Protein AF-Q7XZD9-F1 (afdb_monomer_lite)

Organism: NCBI:txid234795

pLDDT: mean 97.95, std 1.22, range [89.69, 98.81]

Sequence (113 aa):
MPGQWEFQVGPSVGISAGNELWVARYILERITEIAGVVLSLDPKPIEGDWNGAGAHTNNSTKSMREEGGYEVIKKAIEKLGLRHKEHIAAYGEGNERRLTGHHETANINTFLW

Foldseek 3Di:
DPPDDDDDDDPDDDPVSVVVVVVVVVVVCVVCVVVVHDDDPQQPPDADDDAGDADDDDDDDPCLPDPVNVVVVVVVLVVCQVCLVVVLVVRDPNCCRHQCCPRPHHHSVDRDD

Radius of gyration: 16.58 Å; chains: 1; bounding box: 39×29×44 Å

Secondary structure (DSSP, 8-state):
-TT-------S--THHHHHHHHHHHHHHHHHHHHTT------S-SS-SSS-----------HHHHSTTHHHHHHHHHHHHHTTHHHHHHHS-TTGGGT-BS-TT--BTT----

InterPro domains:
  IPR008146 Glutamine synthetase, catalytic domain [PS51987] (1-113)
  IPR014746 Glutamine synthetase/guanido kinase, catalytic domain [SSF55931] (1-108)
  IPR027303 Glutamine synthetase, glycine-rich site [PS00181] (44-60)
  IPR050292 Glutamine Synthetase [PTHR20852] (1-113)

Structure (mmCIF, N/CA/C/O backbone):
data_AF-Q7XZD9-F1
#
_entry.id   AF-Q7XZD9-F1
#
loop_
_atom_site.group_PDB
_atom_site.id
_atom_site.type_symbol
_atom_site.label_atom_id
_atom_site.label_alt_id
_atom_site.label_comp_id
_atom_site.label_asym_id
_atom_site.label_entity_id
_atom_site.label_seq_id
_atom_site.pdbx_PDB_ins_code
_atom_site.Cartn_x
_atom_site.Cartn_y
_atom_site.Cartn_z
_atom_site.occupancy
_atom_site.B_iso_or_equiv
_atom_site.auth_seq_id
_atom_site.auth_comp_id
_atom_site.auth_asym_id
_atom_site.auth_atom_id
_atom_site.pdbx_PDB_model_num
ATOM 1 N N . MET A 1 1 ? 3.158 12.114 -12.254 1.00 89.69 1 MET A N 1
ATOM 2 C CA . MET A 1 1 ? 4.356 11.730 -13.035 1.00 89.69 1 MET A CA 1
ATOM 3 C C . MET A 1 1 ? 3.929 11.244 -14.422 1.00 89.69 1 MET A C 1
ATOM 5 O O . MET A 1 1 ? 3.082 10.360 -14.490 1.00 89.69 1 MET A O 1
ATOM 9 N N . PRO A 1 2 ? 4.444 11.817 -15.523 1.00 96.56 2 PRO A N 1
ATOM 10 C CA . PRO A 1 2 ? 4.192 11.305 -16.871 1.00 96.56 2 PRO A CA 1
ATOM 11 C C . PRO A 1 2 ? 4.601 9.830 -16.988 1.00 96.56 2 PRO A C 1
ATOM 13 O O . PRO A 1 2 ? 5.677 9.455 -16.533 1.00 96.56 2 PRO A O 1
ATOM 16 N N . GLY A 1 3 ? 3.738 8.993 -17.567 1.00 96.75 3 GLY A N 1
ATOM 17 C CA . GLY A 1 3 ? 3.962 7.544 -17.675 1.00 96.75 3 GLY A CA 1
ATOM 18 C C . GLY A 1 3 ? 3.546 6.722 -16.445 1.00 96.75 3 GLY A C 1
ATOM 19 O O . GLY A 1 3 ? 3.554 5.498 -16.522 1.00 96.75 3 GLY A O 1
ATOM 20 N N . GLN A 1 4 ? 3.130 7.364 -15.346 1.00 98.50 4 GLN A N 1
ATOM 21 C CA . GLN A 1 4 ? 2.547 6.700 -14.174 1.00 98.50 4 GLN A CA 1
ATOM 22 C C . GLN A 1 4 ? 1.018 6.653 -14.284 1.00 98.50 4 GLN A C 1
ATOM 24 O O . GLN A 1 4 ? 0.389 7.638 -14.670 1.00 98.50 4 GLN A O 1
ATOM 29 N N . TRP A 1 5 ? 0.430 5.522 -13.896 1.00 98.50 5 TRP A N 1
ATOM 30 C CA . TRP A 1 5 ? -1.011 5.267 -13.936 1.00 98.50 5 TRP A CA 1
ATOM 31 C C . TRP A 1 5 ? -1.482 4.598 -12.644 1.00 98.50 5 TRP A C 1
ATOM 33 O O . TRP A 1 5 ? -0.675 4.061 -11.887 1.00 98.50 5 TRP A O 1
ATOM 43 N N . GLU A 1 6 ? -2.793 4.613 -12.411 1.00 98.69 6 GLU A N 1
ATOM 44 C CA . GLU A 1 6 ? -3.434 3.971 -11.264 1.00 98.69 6 GLU A CA 1
ATOM 45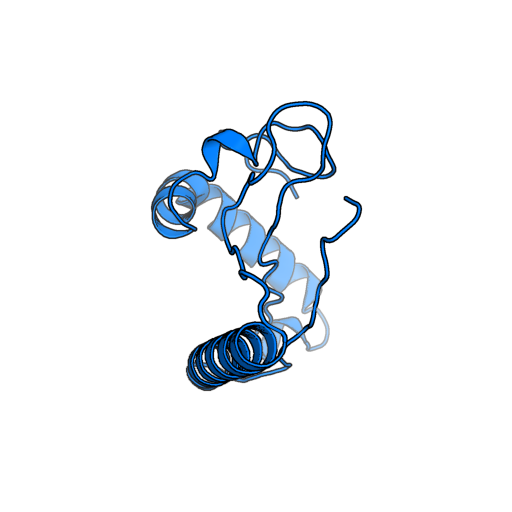 C C . GLU A 1 6 ? -4.673 3.190 -11.719 1.00 98.69 6 GLU A C 1
ATOM 47 O O . GLU A 1 6 ? -5.360 3.584 -12.662 1.00 98.69 6 GLU A O 1
ATOM 52 N N . PHE A 1 7 ? -4.967 2.094 -11.025 1.00 98.62 7 PHE A N 1
ATOM 53 C CA . PHE A 1 7 ? -6.248 1.398 -11.067 1.00 98.62 7 PHE A CA 1
ATOM 54 C C . PHE A 1 7 ? -6.631 0.989 -9.641 1.00 98.62 7 PHE A C 1
ATOM 56 O O . PHE A 1 7 ? -5.757 0.769 -8.799 1.00 98.62 7 PHE A O 1
ATOM 63 N N . GLN A 1 8 ? -7.928 0.863 -9.364 1.00 98.75 8 GLN A N 1
ATOM 64 C CA . GLN A 1 8 ? -8.431 0.454 -8.052 1.00 98.75 8 GLN A CA 1
ATOM 65 C C . GLN A 1 8 ? -9.042 -0.950 -8.116 1.00 98.75 8 GLN A C 1
ATOM 67 O O . GLN A 1 8 ? -9.702 -1.311 -9.088 1.00 98.75 8 GLN A O 1
ATOM 72 N N . VAL A 1 9 ? -8.841 -1.730 -7.052 1.00 98.31 9 VAL A N 1
ATOM 73 C CA . VAL A 1 9 ? -9.477 -3.038 -6.840 1.00 98.31 9 VAL A CA 1
ATOM 74 C C . VAL A 1 9 ? -10.357 -2.933 -5.600 1.00 98.31 9 VAL A C 1
ATOM 76 O O . VAL A 1 9 ? -9.874 -2.571 -4.526 1.00 98.31 9 VAL A O 1
ATOM 79 N N . GLY A 1 10 ? -11.647 -3.232 -5.747 1.00 96.44 10 GLY A N 1
ATOM 80 C CA . GLY A 1 10 ? -12.588 -3.330 -4.636 1.00 96.44 10 GLY A CA 1
ATOM 81 C C . GLY A 1 10 ? -13.884 -2.528 -4.804 1.00 96.44 10 GLY A C 1
ATOM 82 O O . GLY A 1 10 ? -14.127 -1.948 -5.863 1.00 96.44 10 GLY A O 1
ATOM 83 N N . PRO A 1 11 ? -14.729 -2.495 -3.755 1.00 97.50 11 PRO A N 1
ATOM 84 C CA . PRO A 1 11 ? -14.477 -3.046 -2.419 1.00 97.50 11 PRO A CA 1
ATOM 85 C C . PRO A 1 11 ? -14.489 -4.585 -2.390 1.00 97.50 11 PRO A C 1
ATOM 87 O O . PRO A 1 11 ? -15.466 -5.206 -2.799 1.00 97.50 11 PRO A O 1
ATOM 90 N N . SER A 1 12 ? -13.432 -5.187 -1.837 1.00 97.62 12 SER A N 1
ATOM 91 C CA . SER A 1 12 ? -13.274 -6.647 -1.703 1.00 97.62 12 SER A CA 1
ATOM 92 C C . SER A 1 12 ? -13.172 -7.032 -0.223 1.00 97.62 12 SER A C 1
ATOM 94 O O . SER A 1 12 ? -12.693 -6.256 0.607 1.00 97.62 12 SER A O 1
ATOM 96 N N . VAL A 1 13 ? -13.657 -8.221 0.146 1.00 98.19 13 VAL A N 1
ATOM 97 C CA . VAL A 1 13 ? -13.797 -8.636 1.553 1.00 98.19 13 VAL A CA 1
ATOM 98 C C . VAL A 1 13 ? -12.726 -9.652 1.942 1.00 98.19 13 VAL A C 1
ATOM 100 O O . VAL A 1 13 ? -12.651 -10.752 1.387 1.00 98.19 13 VAL A O 1
ATOM 103 N N . GLY A 1 14 ? -11.927 -9.312 2.956 1.00 97.75 14 GLY A N 1
ATOM 104 C CA . GLY A 1 14 ? -10.945 -10.220 3.549 1.00 97.75 14 GLY A CA 1
ATOM 105 C C . GLY A 1 14 ? -9.912 -10.702 2.530 1.00 97.75 14 GLY A C 1
ATOM 106 O O . GLY A 1 14 ? -9.294 -9.901 1.837 1.00 97.75 14 GLY A O 1
ATOM 107 N N . ILE A 1 15 ? -9.740 -12.022 2.430 1.00 98.31 15 ILE A N 1
ATOM 108 C CA . ILE A 1 15 ? -8.705 -12.644 1.590 1.00 98.31 15 ILE A CA 1
ATOM 109 C C . ILE A 1 15 ? -8.850 -12.332 0.090 1.00 98.31 15 ILE A C 1
ATOM 111 O O . ILE A 1 15 ? -7.853 -12.297 -0.628 1.00 98.31 15 ILE A O 1
ATOM 115 N N . SER A 1 16 ? -10.073 -12.050 -0.379 1.00 98.38 16 SER A N 1
ATOM 116 C CA . SER A 1 16 ? -10.333 -11.734 -1.793 1.00 98.38 16 SER A CA 1
ATOM 117 C C . SER A 1 16 ? -9.575 -10.495 -2.272 1.00 98.38 16 SER A C 1
ATOM 119 O O . SER A 1 16 ? -9.072 -10.504 -3.390 1.00 98.38 16 SER A O 1
ATOM 121 N N . ALA A 1 17 ? -9.383 -9.487 -1.411 1.00 98.25 17 ALA A N 1
ATOM 122 C CA . ALA A 1 17 ? -8.656 -8.266 -1.761 1.00 98.25 17 ALA A CA 1
ATOM 123 C C . ALA A 1 17 ? -7.213 -8.552 -2.210 1.00 98.25 17 ALA A C 1
ATOM 125 O O . ALA A 1 17 ? -6.740 -7.988 -3.193 1.00 98.25 17 ALA A O 1
ATOM 126 N N . GLY A 1 18 ? -6.522 -9.466 -1.517 1.00 98.25 18 GLY A N 1
ATOM 127 C CA . GLY A 1 18 ? -5.173 -9.887 -1.894 1.00 98.25 18 GLY A CA 1
ATOM 128 C C . GLY A 1 18 ? -5.169 -10.699 -3.187 1.00 98.25 18 GLY A C 1
ATOM 129 O O . GLY A 1 18 ? -4.371 -10.426 -4.080 1.00 98.25 18 GLY A O 1
ATOM 130 N N . ASN A 1 19 ? -6.088 -11.661 -3.306 1.00 98.62 19 ASN A N 1
ATOM 131 C CA . ASN A 1 19 ? -6.193 -12.525 -4.483 1.00 98.62 19 ASN A CA 1
ATOM 132 C C . ASN A 1 19 ? -6.443 -11.712 -5.760 1.00 98.62 19 ASN A C 1
ATOM 134 O O . ASN A 1 19 ? -5.735 -11.872 -6.752 1.00 98.62 19 ASN A O 1
ATOM 138 N N . GLU A 1 20 ? -7.428 -10.817 -5.722 1.00 98.69 20 GLU A N 1
ATOM 139 C CA . GLU A 1 20 ? -7.818 -9.986 -6.859 1.00 98.69 20 GLU A CA 1
ATOM 140 C C . GLU A 1 20 ? -6.705 -9.010 -7.246 1.00 98.69 20 GLU A C 1
ATOM 142 O O . GLU A 1 20 ? -6.396 -8.889 -8.429 1.00 98.69 20 GLU A O 1
ATOM 147 N N . LEU A 1 21 ? -6.039 -8.374 -6.273 1.00 98.75 21 LEU A N 1
ATOM 148 C CA . LEU A 1 21 ? -4.923 -7.467 -6.553 1.00 98.75 21 LEU A CA 1
ATOM 149 C C . LEU A 1 21 ? -3.746 -8.188 -7.224 1.00 98.75 21 LEU A C 1
ATOM 151 O O . LEU A 1 21 ? -3.152 -7.655 -8.161 1.00 98.75 21 LEU A O 1
ATOM 155 N N . TRP A 1 22 ? -3.405 -9.395 -6.768 1.00 98.75 22 TRP A N 1
ATOM 156 C CA . TRP A 1 22 ? -2.326 -10.182 -7.369 1.00 98.75 22 TRP A CA 1
ATOM 157 C C . TRP A 1 22 ? -2.650 -10.619 -8.796 1.00 98.75 22 TRP A C 1
ATOM 159 O O . TRP A 1 22 ? -1.805 -10.481 -9.680 1.00 98.75 22 TRP A O 1
ATOM 169 N N . VAL A 1 23 ? -3.876 -11.080 -9.048 1.00 98.75 23 VAL A N 1
ATOM 170 C CA . VAL A 1 23 ? -4.315 -11.428 -10.408 1.00 98.75 23 VAL A CA 1
ATOM 171 C C . VAL A 1 23 ? -4.368 -10.186 -11.301 1.00 98.75 23 VAL A C 1
ATOM 173 O O . VAL A 1 23 ? -3.939 -10.249 -12.451 1.00 98.75 23 VAL A O 1
ATOM 176 N N . ALA A 1 24 ? -4.810 -9.038 -10.782 1.00 98.81 24 ALA A N 1
ATOM 177 C CA . ALA A 1 24 ? -4.812 -7.780 -11.525 1.00 98.81 24 ALA A CA 1
ATOM 178 C C . ALA A 1 24 ? -3.392 -7.350 -11.931 1.00 98.81 24 ALA A C 1
ATOM 180 O O . ALA A 1 24 ? -3.171 -6.983 -13.084 1.00 98.81 24 ALA A O 1
ATOM 181 N N . ARG A 1 25 ? -2.413 -7.455 -11.020 1.00 98.75 25 ARG A N 1
ATOM 182 C CA . ARG A 1 25 ? -0.994 -7.185 -11.318 1.00 98.75 25 ARG A CA 1
ATOM 183 C C . ARG A 1 25 ? -0.434 -8.138 -12.365 1.00 98.75 25 ARG A C 1
ATOM 185 O O . ARG A 1 25 ? 0.230 -7.681 -13.288 1.00 98.75 25 ARG A O 1
ATOM 192 N N . TYR A 1 26 ? -0.746 -9.428 -12.252 1.00 98.75 26 TYR A N 1
ATOM 193 C CA . TYR A 1 26 ? -0.362 -10.414 -13.257 1.00 98.75 26 TYR A CA 1
ATOM 194 C C . TYR A 1 26 ? -0.904 -10.027 -14.637 1.00 98.75 26 TYR A C 1
ATOM 196 O O . TYR A 1 26 ? -0.139 -9.929 -15.589 1.00 98.75 26 TYR A O 1
ATOM 204 N N . ILE A 1 27 ? -2.205 -9.735 -14.749 1.00 98.81 27 ILE A N 1
ATOM 205 C CA . ILE A 1 27 ? -2.827 -9.323 -16.017 1.00 98.81 27 ILE A CA 1
ATOM 206 C C . ILE A 1 27 ? -2.171 -8.051 -16.567 1.00 98.81 27 ILE A C 1
ATOM 208 O O . ILE A 1 27 ? -1.880 -7.996 -17.761 1.00 98.81 27 ILE A O 1
ATOM 212 N N . LEU A 1 28 ? -1.906 -7.055 -15.715 1.00 98.75 28 LEU A N 1
ATOM 213 C CA . LEU A 1 28 ? -1.226 -5.826 -16.120 1.00 98.75 28 LEU A CA 1
ATOM 214 C C . LEU A 1 28 ? 0.149 -6.127 -16.727 1.00 98.75 28 LEU A C 1
ATOM 216 O O . LEU A 1 28 ? 0.441 -5.654 -17.822 1.00 98.75 28 LEU A O 1
ATOM 220 N N . GLU A 1 29 ? 0.951 -6.958 -16.064 1.00 98.62 29 GLU A N 1
ATOM 221 C CA . GLU A 1 29 ? 2.271 -7.353 -16.556 1.00 98.62 29 GLU A CA 1
ATOM 222 C C . GLU A 1 29 ? 2.186 -8.121 -17.889 1.00 98.62 29 GLU A C 1
ATOM 224 O O . GLU A 1 29 ? 2.961 -7.855 -18.810 1.00 98.62 29 GLU A O 1
ATOM 229 N N . ARG A 1 30 ? 1.190 -9.009 -18.054 1.00 98.75 30 ARG A N 1
ATOM 230 C CA . ARG A 1 30 ? 0.935 -9.705 -19.333 1.00 98.75 30 ARG A CA 1
ATOM 231 C C . ARG A 1 30 ? 0.600 -8.730 -20.464 1.00 98.75 30 ARG A C 1
ATOM 233 O O . ARG A 1 30 ? 1.065 -8.918 -21.584 1.00 98.75 30 ARG A O 1
ATOM 240 N N . ILE A 1 31 ? -0.197 -7.697 -20.190 1.00 98.69 31 ILE A N 1
ATOM 241 C CA . ILE A 1 31 ? -0.539 -6.665 -21.179 1.00 98.69 31 ILE A CA 1
ATOM 242 C C . ILE A 1 31 ? 0.708 -5.859 -21.556 1.00 98.69 31 ILE A C 1
ATOM 244 O O . ILE A 1 31 ? 0.947 -5.627 -22.742 1.00 98.69 31 ILE A O 1
ATOM 248 N N . THR A 1 32 ? 1.522 -5.464 -20.572 1.00 98.62 32 THR A N 1
ATOM 249 C CA . THR A 1 32 ? 2.761 -4.719 -20.834 1.00 98.62 32 THR A CA 1
ATOM 250 C C . THR A 1 32 ? 3.783 -5.547 -21.608 1.00 98.62 32 THR A C 1
ATOM 252 O O . THR A 1 32 ? 4.424 -5.012 -22.509 1.00 98.62 32 THR A O 1
ATOM 255 N N . GLU A 1 33 ? 3.862 -6.858 -21.351 1.00 98.50 33 GLU A N 1
ATOM 256 C CA . GLU A 1 33 ? 4.701 -7.777 -22.128 1.00 98.50 33 GLU A CA 1
ATOM 257 C C . GLU A 1 33 ? 4.302 -7.782 -23.610 1.00 98.50 33 GLU A C 1
ATOM 259 O O . GLU A 1 33 ? 5.157 -7.605 -24.475 1.00 98.50 33 GLU A O 1
ATOM 264 N N . ILE A 1 34 ? 3.005 -7.919 -23.916 1.00 98.69 34 ILE A N 1
ATOM 265 C CA . ILE A 1 34 ? 2.498 -7.912 -25.301 1.00 98.69 34 ILE A CA 1
ATOM 266 C C . ILE A 1 34 ? 2.793 -6.574 -25.992 1.00 98.69 34 ILE A C 1
ATOM 268 O O . ILE A 1 34 ? 3.109 -6.543 -27.181 1.00 98.69 34 ILE A O 1
ATOM 272 N N . ALA A 1 35 ? 2.703 -5.470 -25.252 1.00 98.56 35 ALA A N 1
ATOM 273 C CA . ALA A 1 35 ? 2.998 -4.134 -25.758 1.00 98.56 35 ALA A CA 1
ATOM 274 C C . ALA A 1 35 ? 4.507 -3.830 -25.868 1.00 98.56 35 ALA A C 1
ATOM 276 O O . ALA A 1 35 ? 4.868 -2.772 -26.382 1.00 98.56 35 ALA A O 1
ATOM 277 N N . GLY A 1 36 ? 5.389 -4.720 -25.396 1.00 98.50 36 GLY A N 1
ATOM 278 C CA . GLY A 1 36 ? 6.838 -4.513 -25.410 1.00 98.50 36 GLY A CA 1
ATOM 279 C C . GLY A 1 36 ? 7.322 -3.422 -24.448 1.00 98.50 36 GLY A C 1
ATOM 280 O O . GLY A 1 36 ? 8.337 -2.781 -24.718 1.00 98.50 36 GLY A O 1
ATOM 281 N N . VAL A 1 37 ? 6.604 -3.184 -23.344 1.00 98.19 37 VAL A N 1
ATOM 282 C CA . VAL A 1 37 ? 6.962 -2.192 -22.314 1.00 98.19 37 VAL A CA 1
ATOM 283 C C . VAL A 1 37 ? 7.197 -2.860 -20.960 1.00 98.19 37 VAL A C 1
ATOM 285 O O . VAL A 1 37 ? 6.637 -3.913 -20.665 1.00 98.19 37 VAL A O 1
ATOM 288 N N . VAL A 1 38 ? 8.030 -2.245 -20.120 1.00 97.94 38 VAL A N 1
ATOM 289 C CA . VAL A 1 38 ? 8.361 -2.764 -18.784 1.00 97.94 38 VAL A CA 1
ATOM 290 C C . VAL A 1 38 ? 7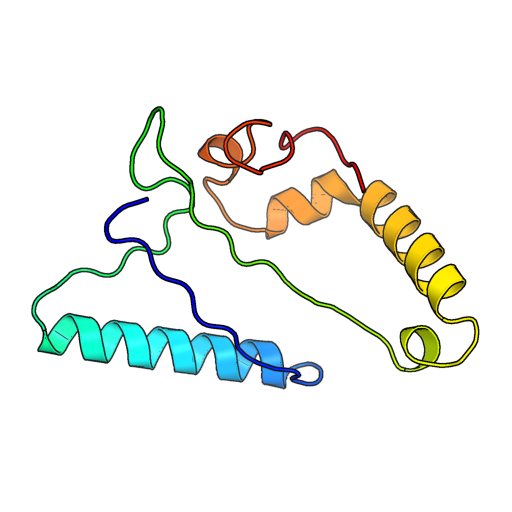.475 -2.103 -17.733 1.00 97.94 38 VAL A C 1
ATOM 292 O O . VAL A 1 38 ? 7.425 -0.876 -17.638 1.00 97.94 38 VAL A O 1
ATOM 295 N N . LEU A 1 39 ? 6.804 -2.919 -16.922 1.00 98.06 39 LEU A N 1
ATOM 296 C CA . LEU A 1 39 ? 6.090 -2.477 -15.728 1.00 98.06 39 LEU A CA 1
ATOM 297 C C . LEU A 1 39 ? 7.063 -2.357 -14.546 1.00 98.06 39 LEU A C 1
ATOM 299 O O . LEU A 1 39 ? 7.861 -3.258 -14.304 1.00 98.06 39 LEU A O 1
ATOM 303 N N . SER A 1 40 ? 6.954 -1.279 -13.768 1.00 97.88 40 SER A N 1
ATOM 304 C CA . SER A 1 40 ? 7.643 -1.143 -12.481 1.00 97.88 40 SER A CA 1
ATOM 305 C C . SER A 1 40 ? 6.640 -0.863 -11.369 1.00 97.88 40 SER A C 1
ATOM 307 O O . SER A 1 40 ? 5.745 -0.033 -11.527 1.00 97.88 40 SER A O 1
ATOM 309 N N . LEU A 1 41 ? 6.815 -1.553 -10.242 1.00 98.12 41 LEU A N 1
ATOM 310 C CA . LEU A 1 41 ? 6.117 -1.287 -8.981 1.00 98.12 41 LEU A CA 1
ATOM 311 C C . LEU A 1 41 ? 7.066 -0.689 -7.925 1.00 98.12 41 LEU A C 1
ATOM 313 O O . LEU A 1 41 ? 6.748 -0.713 -6.737 1.00 98.12 41 LEU A O 1
ATOM 317 N N . ASP A 1 42 ? 8.236 -0.184 -8.340 1.00 98.44 42 ASP A N 1
ATOM 318 C CA . ASP A 1 42 ? 9.165 0.509 -7.442 1.00 98.44 42 ASP A CA 1
ATOM 319 C C . ASP A 1 42 ? 8.484 1.752 -6.833 1.00 98.44 42 ASP A C 1
ATOM 321 O O . ASP A 1 42 ? 7.839 2.514 -7.561 1.00 98.44 42 ASP A O 1
ATOM 325 N N . PRO A 1 43 ? 8.602 1.993 -5.515 1.00 98.38 43 PRO A N 1
ATOM 326 C CA . PRO A 1 43 ? 7.921 3.111 -4.865 1.00 98.38 43 PRO A CA 1
ATOM 327 C C . PRO A 1 43 ? 8.450 4.488 -5.303 1.00 98.38 43 PRO A C 1
ATOM 329 O O . PRO A 1 43 ? 7.753 5.494 -5.150 1.00 98.38 43 PRO A O 1
ATOM 332 N N . LYS A 1 44 ? 9.666 4.574 -5.845 1.00 98.38 44 LYS A N 1
ATOM 333 C CA . LYS A 1 44 ? 10.277 5.816 -6.326 1.00 98.38 44 LYS A CA 1
ATOM 334 C C . LYS A 1 44 ? 11.164 5.498 -7.543 1.00 98.38 44 LYS A C 1
ATOM 336 O O . LYS A 1 44 ? 12.387 5.474 -7.415 1.00 98.38 44 LYS A O 1
ATOM 341 N N . PRO A 1 45 ? 10.560 5.267 -8.724 1.00 97.56 45 PRO A N 1
ATOM 342 C CA . PRO A 1 45 ? 11.288 4.792 -9.901 1.00 97.56 45 PRO A CA 1
ATOM 343 C C . PRO A 1 45 ? 12.214 5.855 -10.506 1.00 97.56 45 PRO A C 1
ATOM 345 O O . PRO A 1 45 ? 13.189 5.508 -11.164 1.00 97.56 45 PRO A O 1
ATOM 348 N N . ILE A 1 46 ? 11.910 7.140 -10.295 1.00 97.69 46 ILE A N 1
ATOM 349 C CA . ILE A 1 46 ? 12.737 8.271 -10.720 1.00 97.69 46 ILE A CA 1
ATOM 350 C C . ILE A 1 46 ? 13.034 9.132 -9.493 1.00 97.69 46 ILE A C 1
ATOM 352 O O . ILE A 1 46 ? 12.123 9.556 -8.778 1.00 97.69 46 ILE A O 1
ATOM 356 N N . GLU A 1 47 ? 14.318 9.375 -9.241 1.00 95.50 47 GLU A N 1
ATOM 357 C CA . GLU A 1 47 ? 14.774 10.241 -8.155 1.00 95.50 47 GLU A CA 1
ATOM 358 C C . GLU A 1 47 ? 14.470 11.724 -8.430 1.00 95.50 47 GLU A C 1
ATOM 360 O O . GLU A 1 47 ? 14.261 12.149 -9.568 1.00 95.50 47 GLU A O 1
ATOM 365 N N . GLY A 1 48 ? 14.464 12.534 -7.369 1.00 95.25 48 GLY A N 1
ATOM 366 C CA . GLY A 1 48 ? 14.220 13.974 -7.457 1.00 95.25 48 GLY A CA 1
ATOM 367 C C . GLY A 1 48 ? 12.738 14.357 -7.485 1.00 95.25 48 GLY A C 1
ATOM 368 O O . GLY A 1 48 ? 11.907 13.716 -6.827 1.00 95.25 48 GLY A O 1
ATOM 369 N N . ASP A 1 49 ? 12.444 15.429 -8.227 1.00 96.81 49 ASP A N 1
ATOM 370 C CA . ASP A 1 49 ? 11.179 16.186 -8.246 1.00 96.81 49 ASP A CA 1
ATOM 371 C C . ASP A 1 49 ? 10.074 15.504 -9.077 1.00 96.81 49 ASP A C 1
ATOM 373 O O . ASP A 1 49 ? 9.437 16.089 -9.950 1.00 96.81 49 ASP A O 1
ATOM 377 N N . TRP A 1 50 ? 9.872 14.214 -8.828 1.00 97.12 50 TRP A N 1
ATOM 378 C CA . TRP A 1 50 ? 8.835 13.399 -9.454 1.00 97.12 50 TRP A CA 1
ATOM 379 C C . TRP A 1 50 ? 8.052 12.645 -8.388 1.00 97.12 50 TRP A C 1
ATOM 381 O O . TRP A 1 50 ? 8.616 12.206 -7.389 1.00 97.12 50 TRP A O 1
ATOM 391 N N . ASN A 1 51 ? 6.749 12.451 -8.581 1.00 97.44 51 ASN A N 1
ATOM 392 C CA . ASN A 1 51 ? 5.956 11.629 -7.667 1.00 97.44 51 ASN A CA 1
ATOM 393 C C . ASN A 1 51 ? 6.530 10.209 -7.534 1.00 97.44 51 ASN A C 1
ATOM 395 O O . ASN A 1 51 ? 7.101 9.661 -8.473 1.00 97.44 51 ASN A O 1
ATOM 399 N N . GLY A 1 52 ? 6.341 9.610 -6.358 1.00 98.12 52 GLY A N 1
ATOM 400 C CA . GLY A 1 52 ? 6.482 8.165 -6.197 1.00 98.12 52 GLY A CA 1
ATOM 401 C C . GLY A 1 52 ? 5.186 7.418 -6.525 1.00 98.12 52 GLY A C 1
ATOM 402 O O . GLY A 1 52 ? 4.141 8.023 -6.786 1.00 98.12 52 GLY A O 1
ATOM 403 N N . ALA A 1 53 ? 5.245 6.091 -6.448 1.00 98.50 53 ALA A N 1
ATOM 404 C CA . ALA A 1 53 ? 4.103 5.202 -6.620 1.00 98.50 53 ALA A CA 1
ATOM 405 C C . ALA A 1 53 ? 3.693 4.587 -5.273 1.00 98.50 53 ALA A C 1
ATOM 407 O O . ALA A 1 53 ? 4.514 4.021 -4.552 1.00 98.50 53 ALA A O 1
ATOM 408 N N . GLY A 1 54 ? 2.417 4.725 -4.910 1.00 98.31 54 GLY A N 1
ATOM 409 C CA . GLY A 1 54 ? 1.841 4.163 -3.688 1.00 98.31 54 GLY A CA 1
ATOM 410 C C . GLY A 1 54 ? 0.778 3.108 -3.984 1.00 98.31 54 GLY A C 1
ATOM 411 O O . GLY A 1 54 ? 0.266 3.016 -5.094 1.00 98.31 54 GLY A O 1
ATOM 412 N N . ALA A 1 55 ? 0.419 2.333 -2.963 1.00 98.50 55 ALA A N 1
ATOM 413 C CA . ALA A 1 55 ? -0.700 1.392 -2.999 1.00 98.50 55 ALA A CA 1
ATOM 414 C C . ALA A 1 55 ? -1.660 1.700 -1.840 1.00 98.50 55 ALA A C 1
ATOM 416 O O . ALA A 1 55 ? -1.711 0.983 -0.838 1.00 98.50 55 ALA A O 1
ATOM 417 N N . HIS A 1 56 ? -2.363 2.834 -1.934 1.00 98.56 56 HIS A N 1
ATOM 418 C CA . HIS A 1 56 ? -3.293 3.270 -0.892 1.00 98.56 56 HIS A CA 1
ATOM 419 C C . HIS A 1 56 ? -4.361 2.202 -0.634 1.00 98.56 56 HIS A C 1
ATOM 421 O O . HIS A 1 56 ? -4.969 1.671 -1.559 1.00 98.56 56 HIS A O 1
ATOM 427 N N . THR A 1 57 ? -4.578 1.880 0.642 1.00 98.50 57 THR A N 1
ATOM 428 C CA . THR A 1 57 ? -5.500 0.820 1.057 1.00 98.50 57 THR A CA 1
ATO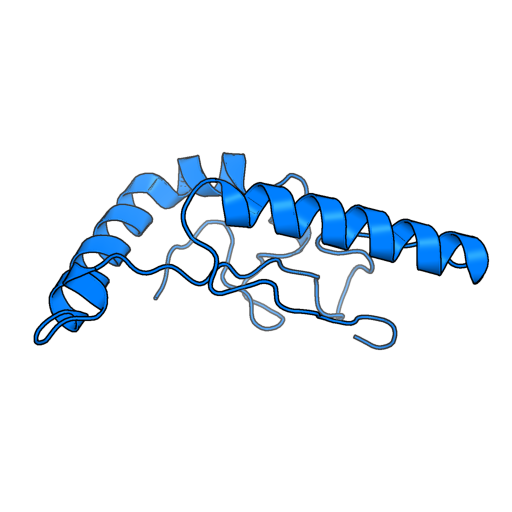M 429 C C . THR A 1 57 ? -6.656 1.425 1.835 1.00 98.50 57 THR A C 1
ATOM 431 O O . THR A 1 57 ? -6.500 1.849 2.980 1.00 98.50 57 THR A O 1
ATOM 434 N N . ASN A 1 58 ? -7.832 1.436 1.215 1.00 98.50 58 ASN A N 1
ATOM 435 C CA . ASN A 1 58 ? -9.071 1.789 1.895 1.00 98.50 58 ASN A CA 1
ATOM 436 C C . ASN A 1 58 ? -9.534 0.607 2.757 1.00 98.50 58 ASN A C 1
ATOM 438 O O . ASN A 1 58 ? -9.496 -0.539 2.313 1.00 98.50 58 ASN A O 1
ATOM 442 N N . ASN A 1 59 ? -9.995 0.870 3.980 1.00 98.06 59 ASN A N 1
ATOM 443 C CA . ASN A 1 59 ? -10.412 -0.177 4.912 1.00 98.06 59 ASN A CA 1
ATOM 444 C C . ASN A 1 59 ? -11.676 0.223 5.680 1.00 98.06 59 ASN A C 1
ATOM 446 O O . ASN A 1 59 ? -11.822 1.369 6.097 1.00 98.06 59 ASN A O 1
ATOM 450 N N . SER A 1 60 ? -12.578 -0.736 5.908 1.00 98.50 60 SER A N 1
ATOM 451 C CA . SER A 1 60 ? -13.712 -0.555 6.817 1.00 98.50 60 SER A CA 1
ATOM 452 C C . SER A 1 60 ? -14.204 -1.880 7.401 1.00 98.50 60 SER A C 1
ATOM 454 O O . SER A 1 60 ? -14.291 -2.899 6.713 1.00 98.50 60 SER A O 1
ATOM 456 N N . THR A 1 61 ? -14.601 -1.862 8.672 1.00 98.62 61 THR A N 1
ATOM 457 C CA . THR A 1 61 ? -15.384 -2.940 9.294 1.00 98.62 61 THR A CA 1
ATOM 458 C C . THR A 1 61 ? -16.880 -2.646 9.175 1.00 98.62 61 THR A C 1
ATOM 460 O O . THR A 1 61 ? -17.280 -1.540 8.817 1.00 98.62 61 THR A O 1
ATOM 463 N N . LYS A 1 62 ? -17.735 -3.624 9.506 1.00 98.50 62 LYS A N 1
ATOM 464 C CA . LYS A 1 62 ? -19.191 -3.412 9.555 1.00 98.50 62 LYS A CA 1
ATOM 465 C C . LYS A 1 62 ? -19.556 -2.225 10.459 1.00 98.50 62 LYS A C 1
ATOM 467 O O . LYS A 1 62 ? -20.235 -1.318 10.002 1.00 98.50 62 LYS A O 1
ATOM 472 N N . SER A 1 63 ? -19.004 -2.183 11.672 1.00 98.62 63 SER A N 1
ATOM 473 C CA . SER A 1 63 ? -19.267 -1.112 12.642 1.00 98.62 63 SER A CA 1
ATOM 474 C C . SER A 1 63 ? -18.747 0.262 12.215 1.00 98.62 63 SER A C 1
ATOM 476 O O . SER A 1 63 ? -19.314 1.269 12.616 1.00 98.62 63 SER A O 1
ATOM 478 N N . MET A 1 64 ? -17.701 0.339 11.385 1.00 98.75 64 MET A N 1
ATOM 479 C CA . MET A 1 64 ? -17.251 1.619 10.817 1.00 98.75 64 MET A CA 1
ATOM 480 C C . MET A 1 64 ? -18.244 2.194 9.802 1.00 98.75 64 MET A C 1
ATOM 482 O O . MET A 1 64 ? -18.266 3.404 9.605 1.00 98.75 64 MET A O 1
ATOM 486 N N . ARG A 1 65 ? -19.032 1.339 9.138 1.00 98.56 65 ARG A N 1
ATOM 487 C CA . ARG A 1 65 ? -20.004 1.740 8.108 1.00 98.56 65 ARG A CA 1
ATOM 488 C C . ARG A 1 65 ? -21.411 1.988 8.657 1.00 98.56 65 ARG A C 1
ATOM 490 O O . ARG A 1 65 ? -22.275 2.430 7.908 1.00 98.56 65 ARG A O 1
ATOM 497 N N . GLU A 1 66 ? -21.648 1.668 9.923 1.00 98.62 66 GLU A N 1
ATOM 498 C CA . GLU A 1 66 ? -22.924 1.883 10.610 1.00 98.62 66 GLU A CA 1
ATOM 499 C C . GLU A 1 66 ? -22.983 3.277 11.260 1.00 98.62 66 GLU A C 1
ATOM 501 O O . GLU A 1 66 ? -21.993 4.012 11.306 1.00 98.62 66 GLU A O 1
ATOM 506 N N . GLU A 1 67 ? -24.160 3.662 11.757 1.00 98.38 67 GLU A N 1
ATOM 507 C CA . GLU A 1 67 ? -24.350 4.938 12.449 1.00 98.38 67 GLU A CA 1
ATOM 508 C C . GLU A 1 67 ? -23.439 5.044 13.685 1.00 98.38 67 GLU A C 1
ATOM 510 O O . GLU A 1 67 ? -23.262 4.091 14.443 1.00 98.38 67 GLU A O 1
ATOM 515 N N . GLY A 1 68 ? -22.795 6.201 13.858 1.00 98.25 68 GLY A N 1
ATOM 516 C CA . GLY A 1 68 ? -21.741 6.388 14.864 1.00 98.25 68 GLY A CA 1
ATOM 517 C C . GLY A 1 68 ? -20.378 5.781 14.491 1.00 98.25 68 GLY A C 1
ATOM 518 O O . GLY A 1 68 ? -19.422 5.905 15.260 1.00 98.25 68 GLY A O 1
ATOM 519 N N . GLY A 1 69 ? -20.238 5.181 13.304 1.00 98.69 69 GLY A N 1
ATOM 520 C CA . GLY A 1 69 ? -19.011 4.527 12.841 1.00 98.69 69 GLY A CA 1
ATOM 521 C C . GLY A 1 69 ? -17.781 5.436 12.758 1.00 98.69 69 GLY A C 1
ATOM 522 O O . GLY A 1 69 ? -16.656 4.950 12.885 1.00 98.69 69 GLY A O 1
ATOM 523 N N . TYR A 1 70 ? -17.961 6.757 12.649 1.00 98.56 70 TYR A N 1
ATOM 524 C CA . TYR A 1 70 ? -16.850 7.717 12.650 1.00 98.56 70 TYR A CA 1
ATOM 525 C C . TYR A 1 70 ? -15.990 7.627 13.920 1.00 98.56 70 TYR A C 1
ATOM 527 O O . TYR A 1 70 ? -14.764 7.633 13.840 1.00 98.56 70 TYR A O 1
ATOM 535 N N . GLU A 1 71 ? -16.601 7.430 15.089 1.00 98.62 71 GLU A N 1
ATOM 536 C CA . GLU A 1 71 ? -15.850 7.259 16.339 1.00 98.62 71 GLU A CA 1
ATOM 537 C C . GLU A 1 71 ? -15.093 5.922 16.384 1.00 98.62 71 GLU A C 1
ATOM 539 O O . GLU A 1 71 ? -14.036 5.812 17.007 1.00 98.62 71 GLU A O 1
ATOM 544 N N . VAL A 1 72 ? -15.585 4.899 15.680 1.00 98.69 72 VAL A N 1
ATOM 545 C CA . VAL A 1 72 ? -14.868 3.627 15.501 1.00 98.69 72 VAL A CA 1
ATOM 546 C C . VAL A 1 72 ? -13.653 3.818 14.591 1.00 98.69 72 VAL A C 1
ATOM 548 O O . VAL A 1 72 ? -12.599 3.238 14.859 1.00 98.69 72 VAL A O 1
ATOM 551 N N . ILE A 1 73 ? -13.773 4.653 13.553 1.00 98.81 73 ILE A N 1
ATOM 552 C CA . ILE A 1 73 ? -12.669 5.002 12.650 1.00 98.81 73 ILE A CA 1
ATOM 553 C C . ILE A 1 73 ? -11.551 5.701 13.428 1.00 98.81 73 ILE A C 1
ATOM 555 O O . ILE A 1 73 ? -10.417 5.227 13.384 1.00 98.81 73 ILE A O 1
ATOM 559 N N . LYS A 1 74 ? -11.855 6.743 14.215 1.00 98.62 74 LYS A N 1
ATOM 560 C CA . LYS A 1 74 ? -10.840 7.451 15.021 1.00 98.62 74 LYS A CA 1
ATOM 561 C C . LYS A 1 74 ? -10.072 6.508 15.950 1.00 98.62 74 LYS A C 1
ATOM 563 O O . LYS A 1 74 ? -8.846 6.479 15.929 1.00 98.62 74 LYS A O 1
ATOM 568 N N . LYS A 1 75 ? -10.789 5.646 16.683 1.00 98.56 75 LYS A N 1
ATOM 569 C CA . LYS A 1 75 ? -10.183 4.630 17.567 1.00 98.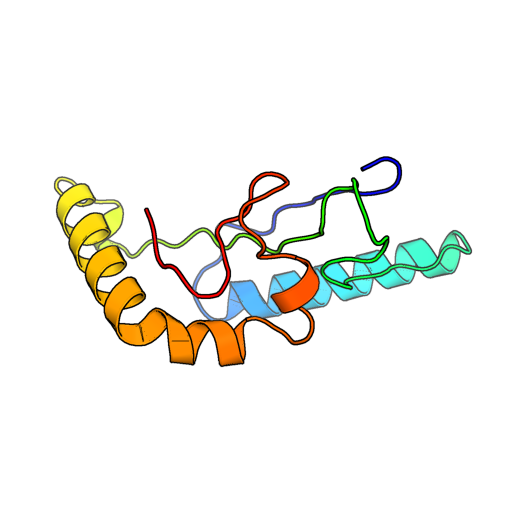56 75 LYS A CA 1
ATOM 570 C C . LYS A 1 75 ? -9.304 3.632 16.814 1.00 98.56 75 LYS A C 1
ATOM 572 O O . LYS A 1 75 ? -8.336 3.114 17.369 1.00 98.56 75 LYS A O 1
ATOM 577 N N . ALA A 1 76 ? -9.652 3.293 15.573 1.00 98.69 76 ALA A N 1
ATOM 578 C CA . ALA A 1 76 ? -8.817 2.428 14.748 1.00 98.69 76 ALA A CA 1
ATOM 579 C C . ALA A 1 76 ? -7.540 3.147 14.295 1.00 98.69 76 ALA A C 1
ATOM 581 O O . ALA A 1 76 ? -6.470 2.544 14.335 1.00 98.69 76 ALA A O 1
ATOM 582 N N . ILE A 1 77 ? -7.635 4.429 13.933 1.00 98.69 77 ILE A N 1
ATOM 583 C CA . ILE A 1 77 ? -6.484 5.241 13.532 1.00 98.69 77 ILE A CA 1
ATOM 584 C C . ILE A 1 77 ? -5.502 5.437 14.697 1.00 98.69 77 ILE A C 1
ATOM 586 O O . ILE A 1 77 ? -4.300 5.265 14.510 1.00 98.69 77 ILE A O 1
ATOM 590 N N . GLU A 1 78 ? -5.992 5.669 15.918 1.00 98.44 78 GLU A N 1
ATOM 591 C CA . GLU A 1 78 ? -5.147 5.710 17.124 1.00 98.44 78 GLU A CA 1
ATOM 592 C C . GLU A 1 78 ? -4.331 4.419 17.292 1.00 98.44 78 GLU A C 1
ATOM 594 O O . GLU A 1 78 ? -3.125 4.461 17.536 1.00 98.44 78 GLU A O 1
ATOM 599 N N . LYS A 1 79 ? -4.960 3.252 17.090 1.00 98.56 79 LYS A N 1
ATOM 600 C CA . LYS A 1 79 ? -4.271 1.952 17.151 1.00 98.56 79 LYS A CA 1
ATOM 601 C C . LYS A 1 79 ? -3.236 1.771 16.039 1.00 98.56 79 LYS A C 1
ATOM 603 O O . LYS A 1 79 ? -2.225 1.118 16.286 1.00 98.56 79 LYS A O 1
ATOM 608 N N . LEU A 1 80 ? -3.475 2.319 14.844 1.00 98.62 80 LEU A N 1
ATOM 609 C CA . LEU A 1 80 ? -2.492 2.309 13.753 1.00 98.62 80 LEU A CA 1
ATOM 610 C C . LEU A 1 80 ? -1.257 3.136 14.124 1.00 98.62 80 LEU A C 1
ATOM 612 O O . LEU A 1 80 ? -0.139 2.662 13.935 1.00 98.62 80 LEU A O 1
ATOM 616 N N . GLY A 1 81 ? -1.451 4.313 14.726 1.00 98.12 81 GLY A N 1
ATOM 617 C CA . GLY A 1 81 ? -0.349 5.168 15.172 1.00 98.12 81 GLY A CA 1
ATOM 618 C C . GLY A 1 81 ? 0.575 4.483 16.181 1.00 98.12 81 GLY A C 1
ATOM 619 O O . GLY A 1 81 ? 1.795 4.604 16.083 1.00 98.12 81 GLY A O 1
ATOM 620 N N . LEU A 1 82 ? 0.016 3.677 17.092 1.00 98.44 82 LEU A N 1
ATOM 621 C CA . LEU A 1 82 ? 0.790 2.911 18.081 1.00 98.44 82 LEU A CA 1
ATOM 622 C C . LEU A 1 82 ? 1.680 1.816 17.475 1.00 98.44 82 LEU A C 1
ATOM 624 O O . LEU A 1 82 ? 2.582 1.335 18.156 1.00 98.44 82 LEU A O 1
ATOM 628 N N . ARG A 1 83 ? 1.418 1.397 16.231 1.00 98.44 83 ARG A N 1
ATOM 629 C CA . ARG A 1 83 ? 2.147 0.316 15.544 1.00 98.44 83 ARG A CA 1
ATOM 630 C C . ARG A 1 83 ? 2.795 0.766 14.236 1.00 98.44 83 ARG A C 1
ATOM 632 O O . ARG A 1 83 ? 3.114 -0.055 13.378 1.00 98.44 83 ARG A O 1
ATOM 639 N N . HIS A 1 84 ? 2.968 2.077 14.060 1.00 98.56 84 HIS A N 1
ATOM 640 C CA . HIS A 1 84 ? 3.466 2.663 12.814 1.00 98.56 84 HIS A CA 1
ATOM 641 C C . HIS A 1 84 ? 4.784 2.027 12.358 1.00 98.56 84 HIS A C 1
ATOM 643 O O . HIS A 1 84 ? 4.921 1.652 11.197 1.00 98.56 84 HIS A O 1
ATOM 649 N N . LYS A 1 85 ? 5.731 1.822 13.280 1.00 97.88 85 LYS A N 1
ATOM 650 C CA . LYS A 1 85 ? 7.050 1.256 12.965 1.00 97.88 85 LYS A CA 1
ATOM 651 C C . LYS A 1 85 ? 6.957 -0.175 12.430 1.00 97.88 85 LYS A C 1
ATOM 653 O O . LYS A 1 85 ? 7.611 -0.506 11.444 1.00 97.88 85 LYS A O 1
ATOM 658 N N . GLU A 1 86 ? 6.147 -1.017 13.063 1.00 98.38 86 GLU A N 1
ATOM 659 C CA . GLU A 1 86 ? 5.925 -2.401 12.640 1.00 98.38 86 GLU A CA 1
ATOM 660 C C . GLU A 1 86 ? 5.209 -2.462 11.289 1.00 98.38 86 GLU A C 1
ATOM 662 O O . GLU A 1 86 ? 5.512 -3.321 10.466 1.00 98.38 86 GLU A O 1
ATOM 667 N N . HIS A 1 87 ? 4.275 -1.542 11.051 1.00 98.50 87 HIS A N 1
ATOM 668 C CA . HIS A 1 87 ? 3.551 -1.451 9.790 1.00 98.50 87 HIS A CA 1
ATOM 669 C C . HIS A 1 87 ? 4.468 -0.997 8.647 1.00 98.50 87 HIS A C 1
ATOM 671 O O . HIS A 1 87 ? 4.486 -1.644 7.605 1.00 98.50 87 HIS A O 1
ATOM 677 N N . ILE A 1 88 ? 5.291 0.040 8.851 1.00 98.38 88 ILE A N 1
ATOM 678 C CA . ILE A 1 88 ? 6.281 0.494 7.861 1.00 98.38 88 ILE A CA 1
ATOM 679 C C . ILE A 1 88 ? 7.210 -0.647 7.437 1.00 98.38 88 ILE A C 1
ATOM 681 O O . ILE A 1 88 ? 7.448 -0.813 6.243 1.00 98.38 88 ILE A O 1
ATOM 685 N N . ALA A 1 89 ? 7.661 -1.480 8.381 1.00 98.00 89 ALA A N 1
ATOM 686 C CA . ALA A 1 89 ? 8.499 -2.642 8.077 1.00 98.00 89 ALA A CA 1
ATOM 687 C C . ALA A 1 89 ? 7.814 -3.679 7.161 1.00 98.00 89 ALA A C 1
ATOM 689 O O . ALA A 1 89 ? 8.500 -4.443 6.488 1.00 98.00 89 ALA A O 1
ATOM 690 N N . ALA A 1 90 ? 6.479 -3.705 7.114 1.00 98.19 90 ALA A N 1
ATOM 691 C CA . ALA A 1 90 ? 5.691 -4.610 6.277 1.00 98.19 90 ALA A CA 1
ATOM 692 C C . ALA A 1 90 ? 5.119 -3.948 5.008 1.00 98.19 90 ALA A C 1
ATOM 694 O O . ALA A 1 90 ? 4.552 -4.638 4.163 1.00 98.19 90 ALA A O 1
ATOM 695 N N . TYR A 1 91 ? 5.233 -2.625 4.851 1.00 98.50 91 TYR A N 1
ATOM 696 C CA . TYR A 1 91 ? 4.590 -1.870 3.763 1.00 98.50 91 TYR A CA 1
ATOM 697 C C . TYR A 1 91 ? 5.405 -1.812 2.463 1.00 98.50 91 TYR A C 1
ATOM 699 O O . TYR A 1 91 ? 5.033 -1.099 1.528 1.00 98.50 91 TYR A O 1
ATOM 707 N N . GLY A 1 92 ? 6.478 -2.598 2.382 1.00 97.44 92 GLY A N 1
ATOM 708 C CA . GLY A 1 92 ? 7.324 -2.742 1.202 1.00 97.44 92 GLY A CA 1
ATOM 709 C C . GLY A 1 92 ? 8.680 -2.063 1.364 1.00 97.44 92 GLY A C 1
ATOM 710 O O . GLY A 1 92 ? 8.803 -1.006 1.988 1.00 97.44 92 GLY A O 1
ATOM 711 N N . GLU A 1 93 ? 9.693 -2.698 0.786 1.00 97.50 93 GLU A N 1
ATOM 712 C CA . GLU A 1 93 ? 11.070 -2.210 0.748 1.00 97.50 93 GLU A CA 1
ATOM 713 C C . GLU A 1 93 ? 11.198 -0.989 -0.180 1.00 97.50 93 GLU A C 1
ATOM 715 O O . GLU A 1 93 ? 10.434 -0.832 -1.134 1.00 97.50 93 GLU A O 1
ATOM 720 N N . GLY A 1 94 ? 12.151 -0.095 0.097 1.00 97.62 94 GLY A N 1
ATOM 721 C CA . GLY A 1 94 ? 12.392 1.103 -0.714 1.00 97.62 94 GLY A CA 1
ATOM 722 C C . GLY A 1 94 ? 11.491 2.301 -0.396 1.00 97.62 94 GLY A C 1
ATOM 723 O O . GLY A 1 94 ? 11.654 3.375 -0.982 1.00 97.62 94 GLY A O 1
ATOM 724 N N . ASN A 1 95 ? 10.530 2.154 0.524 1.00 97.81 95 ASN A N 1
ATOM 725 C CA . ASN 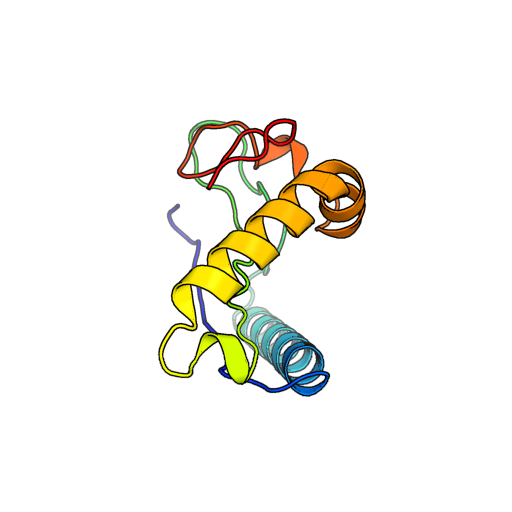A 1 95 ? 9.595 3.222 0.885 1.00 97.81 95 ASN A CA 1
ATOM 726 C C . ASN A 1 95 ? 10.273 4.457 1.491 1.00 97.81 95 ASN A C 1
ATOM 728 O O . ASN A 1 95 ? 9.700 5.543 1.418 1.00 97.81 95 ASN A O 1
ATOM 732 N N . GLU A 1 96 ? 11.480 4.335 2.039 1.00 97.50 96 GLU A N 1
ATOM 733 C CA . GLU A 1 96 ? 12.276 5.459 2.534 1.00 97.50 96 GLU A CA 1
ATOM 734 C C . GLU A 1 96 ? 12.604 6.487 1.440 1.00 97.50 96 GLU A C 1
ATOM 736 O O . GLU A 1 96 ? 12.726 7.673 1.737 1.00 97.50 96 GLU A O 1
ATOM 741 N N . ARG A 1 97 ? 12.661 6.067 0.165 1.00 98.25 97 ARG A N 1
ATOM 742 C CA . ARG A 1 97 ? 12.848 6.969 -0.987 1.00 98.25 97 ARG A CA 1
ATOM 743 C C . ARG A 1 97 ? 11.574 7.723 -1.376 1.00 98.25 97 ARG A C 1
ATOM 745 O O . ARG A 1 97 ? 11.637 8.743 -2.062 1.00 98.25 97 ARG A O 1
ATOM 752 N N . ARG A 1 98 ? 10.409 7.207 -0.971 1.00 98.38 98 ARG A N 1
ATOM 753 C CA . ARG A 1 98 ? 9.086 7.731 -1.334 1.00 98.38 98 ARG A CA 1
ATOM 754 C C . ARG A 1 98 ? 8.466 8.577 -0.226 1.00 98.38 98 ARG A C 1
ATOM 756 O O . ARG A 1 98 ? 7.978 9.663 -0.507 1.00 98.38 98 ARG A O 1
ATOM 763 N N . LEU A 1 99 ? 8.455 8.070 1.006 1.00 98.25 99 LEU A N 1
ATOM 764 C CA . LEU A 1 99 ? 7.776 8.657 2.165 1.00 98.25 99 LEU A CA 1
ATOM 765 C C . LEU A 1 99 ? 8.643 9.731 2.830 1.00 98.25 99 LEU A C 1
ATOM 767 O O . LEU A 1 99 ? 9.197 9.539 3.914 1.00 98.25 99 LEU A O 1
ATOM 771 N N . THR A 1 100 ? 8.794 10.868 2.158 1.00 97.69 100 THR A N 1
ATOM 772 C CA . THR A 1 100 ? 9.716 11.933 2.582 1.00 97.69 100 THR A CA 1
ATOM 773 C C . THR A 1 100 ? 9.016 13.106 3.263 1.00 97.69 100 THR A C 1
ATOM 775 O O . THR A 1 100 ? 9.670 13.865 3.977 1.00 97.69 100 THR A O 1
ATOM 778 N N . GLY A 1 101 ? 7.694 13.239 3.104 1.00 96.88 101 GLY A N 1
ATOM 779 C CA . GLY A 1 101 ? 6.948 14.452 3.466 1.00 96.88 101 GLY A CA 1
ATOM 780 C C . GLY A 1 101 ? 6.665 15.374 2.271 1.00 96.88 101 GLY A C 1
ATOM 781 O O . GLY A 1 101 ? 5.944 16.358 2.410 1.00 96.88 101 GLY A O 1
ATOM 782 N N . HIS A 1 102 ? 7.227 15.064 1.100 1.00 95.25 102 HIS A N 1
ATOM 783 C CA . HIS A 1 102 ? 6.992 15.769 -0.161 1.00 95.25 102 HIS A CA 1
ATOM 784 C C . HIS A 1 102 ? 6.158 14.909 -1.121 1.00 95.25 102 HIS A C 1
ATOM 786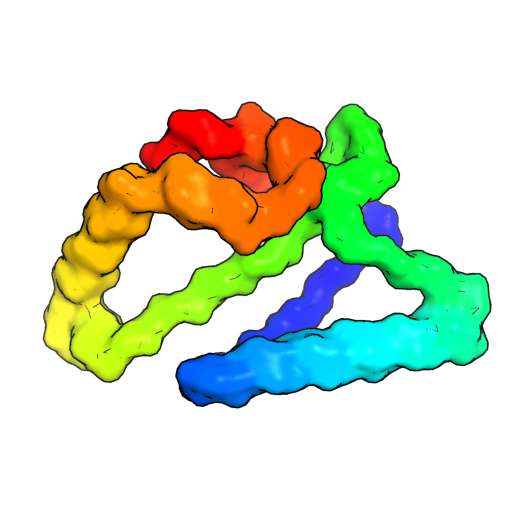 O O . HIS A 1 102 ? 5.956 13.718 -0.875 1.00 95.25 102 HIS A O 1
ATOM 792 N N . HIS A 1 103 ? 5.690 15.502 -2.224 1.00 94.38 103 HIS A N 1
ATOM 793 C CA . HIS A 1 103 ? 4.922 14.812 -3.275 1.00 94.38 103 HIS A CA 1
ATOM 794 C C . HIS A 1 103 ? 3.739 14.008 -2.726 1.00 94.38 103 HIS A C 1
ATOM 796 O O . HIS A 1 103 ? 3.624 12.805 -2.962 1.00 94.38 103 HIS A O 1
ATOM 802 N N . GLU A 1 104 ? 2.898 14.685 -1.940 1.00 95.50 104 GLU A N 1
ATOM 803 C CA . GLU A 1 104 ? 1.667 14.114 -1.387 1.00 95.50 104 GLU A CA 1
ATOM 804 C C . GLU A 1 104 ? 1.903 12.870 -0.500 1.00 95.50 104 GLU A C 1
ATOM 806 O O . GLU A 1 104 ? 1.043 11.997 -0.388 1.00 95.50 104 GLU A O 1
ATOM 811 N N . THR A 1 105 ? 3.064 12.785 0.161 1.00 96.56 105 THR A N 1
ATOM 812 C CA . THR A 1 105 ? 3.381 11.731 1.138 1.00 96.56 105 THR A CA 1
ATOM 813 C C . THR A 1 105 ? 3.666 12.298 2.524 1.00 96.56 105 THR A C 1
ATOM 815 O O . THR A 1 105 ? 4.124 13.429 2.664 1.00 96.56 105 THR A O 1
ATOM 818 N N . ALA A 1 106 ? 3.432 11.495 3.562 1.00 97.88 106 ALA A N 1
ATOM 819 C CA . ALA A 1 106 ? 3.941 11.765 4.904 1.00 97.88 106 ALA A CA 1
ATOM 820 C C . ALA A 1 106 ? 5.411 11.326 5.035 1.00 97.88 106 ALA A C 1
ATOM 822 O O . ALA A 1 106 ? 5.886 10.473 4.281 1.00 97.88 106 ALA A O 1
ATOM 823 N N . ASN A 1 107 ? 6.125 11.879 6.020 1.00 97.69 107 ASN A N 1
ATOM 824 C CA . ASN A 1 107 ? 7.465 11.408 6.366 1.00 97.69 107 ASN A CA 1
ATOM 825 C C . ASN A 1 107 ? 7.399 10.000 6.979 1.00 97.69 107 ASN A C 1
ATOM 827 O O . ASN A 1 107 ? 6.587 9.751 7.867 1.00 97.69 107 ASN A O 1
ATOM 831 N N . ILE A 1 108 ? 8.289 9.097 6.559 1.00 98.25 108 ILE A N 1
ATOM 832 C CA . ILE A 1 108 ? 8.300 7.691 6.989 1.00 98.25 108 ILE A CA 1
ATOM 833 C C . ILE A 1 108 ? 8.373 7.506 8.511 1.00 98.25 108 ILE A C 1
ATOM 835 O O . ILE A 1 108 ? 7.858 6.521 9.035 1.00 98.25 108 ILE A O 1
ATOM 839 N N . ASN A 1 109 ? 8.963 8.457 9.236 1.00 97.75 109 ASN A N 1
ATOM 840 C CA . ASN A 1 109 ? 9.140 8.382 10.686 1.00 97.75 109 ASN A CA 1
ATOM 841 C C . ASN A 1 109 ? 7.997 9.031 11.479 1.00 97.75 109 ASN A C 1
ATOM 843 O O . ASN A 1 109 ? 8.004 8.972 12.708 1.00 97.75 109 ASN A O 1
ATOM 847 N N . THR A 1 110 ? 7.029 9.668 10.815 1.00 97.69 110 THR A N 1
ATOM 848 C CA . THR A 1 110 ? 5.959 10.427 11.472 1.00 97.69 110 THR A CA 1
ATOM 849 C C . THR A 1 110 ? 4.594 9.897 11.057 1.00 97.69 110 THR A C 1
ATOM 851 O O . THR A 1 110 ? 4.246 9.894 9.880 1.00 97.69 110 THR A O 1
ATOM 854 N N . PHE A 1 111 ? 3.794 9.484 12.038 1.00 98.00 111 PHE A N 1
ATOM 855 C CA . PHE A 1 111 ? 2.396 9.125 11.822 1.00 98.00 111 PHE A CA 1
ATOM 856 C C . PHE A 1 111 ? 1.503 10.360 11.983 1.00 98.00 111 PHE A C 1
ATOM 858 O O . PHE A 1 111 ? 1.561 11.025 13.017 1.00 98.00 111 PHE A O 1
ATOM 865 N N . LEU A 1 112 ? 0.679 10.655 10.976 1.00 95.44 112 LEU A N 1
ATOM 866 C CA . LEU A 1 112 ? -0.280 11.767 10.950 1.00 95.44 112 LEU A CA 1
ATOM 867 C C . LEU A 1 112 ? -1.563 11.297 10.248 1.00 95.44 112 LEU A C 1
ATOM 869 O O . LEU A 1 112 ? -1.494 10.424 9.380 1.00 95.44 112 LEU A O 1
ATOM 873 N N . TRP A 1 113 ? -2.708 11.867 10.625 1.00 94.00 113 TRP A N 1
ATOM 874 C CA . TRP A 1 113 ? -4.020 11.596 10.033 1.00 94.00 113 TRP A CA 1
ATOM 875 C C . TRP A 1 113 ? -4.943 12.807 10.147 1.00 94.00 113 TRP A C 1
ATOM 877 O O . TRP A 1 113 ? -4.694 13.643 11.049 1.00 94.00 113 TRP A O 1
#